Protein AF-A0AAW1VND2-F1 (afdb_monomer_lite)

Sequence (125 aa):
MVKLRKLHKPLVSLRVSSTILHDNDLISAQVVHHFMIAFTRDTTISNTGLVEKIIPQLVTNDENLMLSALPSVEEITATVKSMDAYSAPGPDGIGGIFFHHFWEVISSDVINAVQSFFLPAYRLV

Secondary structure (DSSP, 8-state):
-------------EEETTEEE--HHHHHHHHHHHHHHHHS--TT----SHHHHHS---S-HHHHHHHTSPPPHHHHHHHHHHS-TTSPP-TT---HHHHHHTHHHHHHHHHHHHHHHHSGGGS--

Organism: Rubus argutus (NCBI:txid59490)

Radius of gyration: 22.5 Å; chains: 1; bounding box: 51×25×54 Å

Structure (mmCIF, N/CA/C/O backbone):
data_AF-A0AAW1VND2-F1
#
_entry.id   AF-A0AAW1VND2-F1
#
loop_
_atom_site.group_PDB
_atom_site.id
_atom_site.type_symbol
_atom_site.label_atom_id
_atom_site.label_alt_id
_atom_site.label_comp_id
_atom_site.label_asym_id
_atom_site.label_entity_id
_atom_site.label_seq_id
_atom_site.pdbx_PDB_ins_code
_atom_site.Cartn_x
_atom_site.Cartn_y
_atom_site.Cartn_z
_atom_site.occupancy
_atom_site.B_iso_or_equiv
_atom_site.auth_seq_id
_atom_site.auth_comp_id
_atom_site.auth_asym_id
_atom_site.auth_atom_id
_atom_site.pdbx_PDB_model_num
ATOM 1 N N . MET A 1 1 ? -19.805 13.570 -25.927 1.00 36.56 1 MET A N 1
ATOM 2 C CA . MET A 1 1 ? -19.121 12.446 -26.609 1.00 36.56 1 MET A CA 1
ATOM 3 C C . MET A 1 1 ? -17.616 12.680 -26.564 1.00 36.56 1 MET A C 1
ATOM 5 O O . MET A 1 1 ? -17.126 13.537 -27.288 1.00 36.56 1 MET A O 1
ATOM 9 N N . VAL A 1 2 ? -16.887 11.978 -25.694 1.00 36.38 2 VAL A N 1
ATOM 10 C CA . VAL A 1 2 ? -15.417 12.064 -25.621 1.00 36.38 2 VAL A CA 1
AT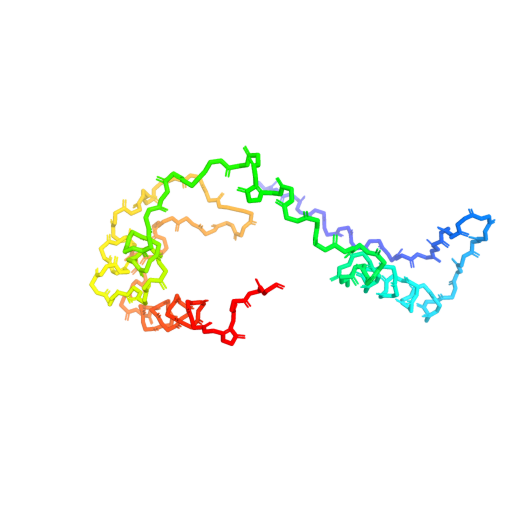OM 11 C C . VAL A 1 2 ? -14.837 10.935 -26.473 1.00 36.38 2 VAL A C 1
ATOM 13 O O . VAL A 1 2 ? -15.078 9.762 -26.201 1.00 36.38 2 VAL A O 1
ATOM 16 N N . LYS A 1 3 ? -14.110 11.276 -27.542 1.00 49.84 3 LYS A N 1
ATOM 17 C CA . LYS A 1 3 ? -13.374 10.297 -28.355 1.00 49.84 3 LYS A CA 1
ATOM 18 C C . LYS A 1 3 ? -12.128 9.859 -27.582 1.00 49.84 3 LYS A C 1
ATOM 20 O O . LYS A 1 3 ? -11.119 10.559 -27.610 1.00 49.84 3 LYS A O 1
ATOM 25 N N . LEU A 1 4 ? -12.185 8.705 -26.917 1.00 48.50 4 LEU A N 1
ATOM 26 C CA . LEU A 1 4 ? -10.990 8.053 -26.379 1.00 48.50 4 LEU A CA 1
ATOM 27 C C . LEU A 1 4 ? -10.088 7.632 -27.551 1.00 48.50 4 LEU A C 1
ATOM 29 O O . LEU A 1 4 ? -10.434 6.737 -28.323 1.00 48.50 4 LEU A O 1
ATOM 33 N N . ARG A 1 5 ? -8.922 8.265 -27.704 1.00 55.78 5 ARG A N 1
ATOM 34 C CA . ARG A 1 5 ? -7.875 7.745 -28.592 1.00 55.78 5 ARG A CA 1
ATOM 35 C C . ARG A 1 5 ? -7.175 6.600 -27.863 1.00 55.78 5 ARG A C 1
ATOM 37 O O . ARG A 1 5 ? -6.308 6.851 -27.033 1.00 55.78 5 ARG A O 1
ATOM 44 N N . LYS A 1 6 ? -7.512 5.348 -28.179 1.00 56.47 6 LYS A N 1
ATOM 45 C CA . LYS A 1 6 ? -6.627 4.215 -27.863 1.00 56.47 6 LYS A CA 1
ATOM 46 C C . LYS A 1 6 ? -5.380 4.344 -28.737 1.00 56.47 6 LYS A C 1
ATOM 48 O O . LYS A 1 6 ? -5.399 3.964 -29.902 1.00 56.47 6 LYS A O 1
ATOM 53 N N . LEU A 1 7 ? -4.320 4.939 -28.199 1.00 53.06 7 LEU A N 1
ATOM 54 C CA . LEU A 1 7 ? -3.044 5.100 -28.891 1.00 53.06 7 LEU A CA 1
ATOM 55 C C . LEU A 1 7 ? -2.047 4.053 -28.374 1.00 53.06 7 LEU A C 1
ATOM 57 O O . LEU A 1 7 ? -1.075 4.392 -27.713 1.00 53.06 7 LEU A O 1
ATOM 61 N N . HIS A 1 8 ? -2.281 2.772 -28.664 1.00 54.84 8 HIS A N 1
ATOM 62 C CA . HIS A 1 8 ? -1.237 1.756 -28.490 1.00 54.84 8 HIS A CA 1
ATOM 63 C C . HIS A 1 8 ? -0.332 1.804 -29.724 1.00 54.84 8 HIS A C 1
ATOM 65 O O . HIS A 1 8 ? -0.524 1.072 -30.692 1.00 54.84 8 HIS A O 1
ATOM 71 N N . LYS A 1 9 ? 0.611 2.750 -29.739 1.00 71.94 9 LYS A N 1
ATOM 72 C CA . LYS A 1 9 ? 1.684 2.728 -30.735 1.00 71.94 9 LYS A CA 1
ATOM 73 C C . LYS A 1 9 ? 2.652 1.609 -30.338 1.00 71.94 9 LYS A C 1
ATOM 75 O O . LYS A 1 9 ? 3.107 1.627 -29.195 1.00 71.94 9 LYS A O 1
ATOM 80 N N . PRO A 1 10 ? 2.946 0.643 -31.224 1.00 70.62 10 PRO A N 1
ATOM 81 C CA . PRO A 1 10 ? 3.917 -0.395 -30.913 1.00 70.62 10 PRO A CA 1
ATOM 82 C C . PRO A 1 10 ? 5.285 0.247 -30.666 1.00 70.62 10 PRO A C 1
ATOM 84 O O . PRO A 1 10 ? 5.667 1.196 -31.355 1.00 70.62 10 PRO A O 1
ATOM 87 N N . LEU A 1 11 ? 6.002 -0.245 -29.658 1.00 77.88 11 LEU A N 1
ATOM 88 C CA . LEU A 1 11 ? 7.371 0.169 -29.377 1.00 77.88 11 LEU A CA 1
ATOM 89 C C . LEU A 1 11 ? 8.280 -0.487 -30.428 1.00 77.88 11 LEU A C 1
ATOM 91 O O . LEU A 1 11 ? 8.581 -1.666 -30.329 1.00 77.88 11 LEU A O 1
ATOM 95 N N . VAL A 1 12 ? 8.650 0.258 -31.473 1.00 84.06 12 VAL A N 1
ATOM 96 C CA . VAL A 1 12 ? 9.383 -0.287 -32.639 1.00 84.06 12 VAL A CA 1
ATOM 97 C C . VAL A 1 12 ? 10.901 -0.262 -32.446 1.00 84.06 12 VAL A C 1
ATOM 99 O O . VAL A 1 12 ? 11.629 -1.006 -33.095 1.00 84.06 12 VAL A O 1
ATOM 102 N N . SER A 1 13 ? 11.397 0.610 -31.572 1.00 89.62 13 SER A N 1
ATOM 103 C CA . SER A 1 13 ? 12.829 0.743 -31.337 1.00 89.62 13 SER A CA 1
ATOM 104 C C . SER A 1 13 ? 13.129 1.289 -29.950 1.00 89.62 13 SER A C 1
ATOM 106 O O . SER A 1 13 ? 12.414 2.173 -29.472 1.00 89.62 13 SER A O 1
ATOM 108 N N . LEU A 1 14 ? 14.227 0.837 -29.350 1.00 91.81 14 LEU A N 1
ATOM 109 C CA . LEU A 1 14 ? 14.731 1.316 -28.065 1.00 91.81 14 LEU A CA 1
ATOM 110 C C . LEU A 1 14 ? 16.196 1.728 -28.204 1.00 91.81 14 LEU A C 1
ATOM 112 O O . LEU A 1 14 ? 17.029 0.944 -28.653 1.00 91.81 14 LEU A O 1
ATOM 116 N N . ARG A 1 15 ? 16.534 2.953 -27.795 1.00 92.88 15 ARG A N 1
ATOM 117 C CA . ARG A 1 15 ? 17.926 3.409 -27.757 1.00 92.88 15 ARG A CA 1
ATOM 118 C C . ARG A 1 15 ? 18.555 3.067 -26.411 1.00 92.88 15 ARG A C 1
ATOM 120 O O . ARG A 1 15 ? 18.067 3.508 -25.377 1.00 92.88 15 ARG A O 1
ATOM 127 N N . VAL A 1 16 ? 19.666 2.342 -26.446 1.00 89.50 16 VAL A N 1
ATOM 128 C CA . VAL A 1 16 ? 20.487 1.991 -25.285 1.00 89.50 16 VAL A CA 1
ATOM 129 C C . VAL A 1 16 ? 21.865 2.600 -25.492 1.00 89.50 16 VAL A C 1
ATOM 131 O O . VAL A 1 16 ? 22.632 2.148 -26.343 1.00 89.50 16 VAL A O 1
ATOM 134 N N . SER A 1 17 ? 22.171 3.653 -24.737 1.00 87.12 17 SER A N 1
ATOM 135 C CA . SER A 1 17 ? 23.411 4.423 -24.888 1.00 87.12 17 SER A CA 1
ATOM 136 C C . SER A 1 17 ? 23.598 4.912 -26.340 1.00 87.12 17 SER A C 1
ATOM 138 O O . SER A 1 17 ? 22.869 5.795 -26.803 1.00 87.12 17 SER A O 1
ATOM 140 N N . SER A 1 18 ? 24.542 4.339 -27.090 1.00 91.19 18 SER A N 1
ATOM 141 C CA . SER A 1 18 ? 24.813 4.665 -28.495 1.00 91.19 18 SER A CA 1
ATOM 142 C C . SER A 1 18 ? 24.101 3.757 -29.506 1.00 91.19 18 SER A C 1
ATOM 144 O O . SER A 1 18 ? 24.036 4.119 -30.680 1.00 91.19 18 SER A O 1
ATOM 146 N N . THR A 1 19 ? 23.533 2.628 -29.078 1.00 91.31 19 THR A N 1
ATOM 147 C CA . THR A 1 19 ? 22.941 1.606 -29.958 1.00 91.31 19 THR A CA 1
ATOM 148 C C . THR A 1 19 ? 21.421 1.733 -30.008 1.00 91.31 19 THR A C 1
ATOM 150 O O . THR A 1 19 ? 20.783 2.025 -28.998 1.00 91.31 19 THR A O 1
ATOM 153 N N . ILE A 1 20 ? 20.817 1.496 -31.176 1.00 93.06 20 ILE A N 1
ATOM 154 C CA . ILE A 1 20 ? 19.358 1.435 -31.339 1.00 93.06 20 ILE A CA 1
ATOM 155 C C . ILE A 1 20 ? 18.951 -0.014 -31.613 1.00 93.06 20 ILE A C 1
ATOM 157 O O . ILE A 1 20 ? 19.318 -0.591 -32.637 1.00 93.06 20 ILE A O 1
ATOM 161 N N . LEU A 1 21 ? 18.185 -0.586 -30.690 1.00 92.06 21 LEU A N 1
ATOM 162 C CA . LEU A 1 21 ? 17.562 -1.898 -30.813 1.00 92.06 21 LEU A CA 1
ATOM 163 C C . LEU A 1 21 ? 16.252 -1.762 -31.588 1.00 92.06 21 LEU A C 1
ATOM 165 O O . LEU A 1 21 ? 15.484 -0.842 -31.322 1.00 92.06 21 LEU A O 1
ATOM 169 N N . HIS A 1 22 ? 16.002 -2.683 -32.514 1.00 91.62 22 HIS A N 1
ATOM 170 C CA . HIS A 1 22 ? 14.752 -2.777 -33.288 1.00 91.62 22 HIS A CA 1
ATOM 171 C C . HIS A 1 22 ? 14.071 -4.144 -33.129 1.00 91.62 22 HIS A C 1
ATOM 173 O O . HIS A 1 22 ? 12.919 -4.319 -33.513 1.00 91.62 22 HIS A O 1
ATOM 179 N N . ASP A 1 23 ? 14.797 -5.117 -32.580 1.00 91.81 23 ASP A N 1
ATOM 180 C CA . ASP A 1 23 ? 14.299 -6.458 -32.318 1.00 91.81 23 ASP A CA 1
ATOM 181 C C . ASP A 1 23 ? 13.455 -6.462 -31.036 1.00 91.81 23 ASP A C 1
ATOM 183 O O . ASP A 1 23 ? 13.906 -5.979 -29.996 1.00 91.81 23 ASP A O 1
ATOM 187 N N . ASN A 1 24 ? 12.227 -6.978 -31.114 1.00 89.19 24 ASN A N 1
ATOM 188 C CA . ASN A 1 24 ? 11.285 -6.942 -29.994 1.00 89.19 24 ASN A CA 1
ATOM 189 C C . ASN A 1 24 ? 11.761 -7.758 -28.786 1.00 89.19 24 ASN A C 1
ATOM 191 O O . ASN A 1 24 ? 11.522 -7.334 -27.654 1.00 89.19 24 ASN A O 1
ATOM 195 N N . ASP A 1 25 ? 12.448 -8.880 -29.001 1.00 91.44 25 ASP A N 1
ATOM 196 C CA . ASP A 1 25 ? 12.928 -9.727 -27.910 1.00 91.44 25 ASP A CA 1
ATOM 197 C C . ASP A 1 25 ? 14.080 -9.034 -27.179 1.00 91.44 25 ASP A C 1
ATOM 199 O O . ASP A 1 25 ? 14.087 -8.968 -25.947 1.00 91.44 25 ASP A O 1
ATOM 203 N N . LEU A 1 26 ? 14.998 -8.408 -27.923 1.00 91.50 26 LEU A N 1
ATOM 204 C CA . LEU A 1 26 ? 16.070 -7.592 -27.344 1.00 91.50 26 LEU A CA 1
ATOM 205 C C . LEU A 1 26 ? 15.532 -6.353 -26.622 1.00 91.50 26 LEU A C 1
ATOM 207 O O . LEU A 1 26 ? 16.024 -6.003 -25.550 1.00 91.50 26 LEU A O 1
ATOM 211 N N . ILE A 1 27 ? 14.520 -5.690 -27.187 1.00 92.69 27 ILE A N 1
ATOM 212 C CA . ILE A 1 27 ? 13.851 -4.550 -26.549 1.00 92.69 27 ILE A CA 1
ATOM 213 C C . ILE A 1 27 ? 13.208 -4.993 -25.229 1.00 92.69 27 ILE A C 1
ATOM 215 O O . ILE A 1 27 ? 13.421 -4.348 -24.204 1.00 92.69 27 ILE A O 1
ATOM 219 N N . SER A 1 28 ? 12.462 -6.099 -25.234 1.00 91.19 28 SER A N 1
ATOM 220 C CA . SER A 1 28 ? 11.788 -6.631 -24.047 1.00 91.19 28 SER A CA 1
ATOM 221 C C . SER A 1 28 ? 12.788 -7.031 -22.961 1.00 91.19 28 SER A C 1
ATOM 223 O O . SER A 1 28 ? 12.692 -6.565 -21.824 1.00 91.19 28 SER A O 1
ATOM 225 N N . ALA A 1 29 ? 13.815 -7.806 -23.325 1.00 92.75 29 ALA A N 1
ATOM 226 C CA . ALA A 1 29 ? 14.875 -8.217 -22.409 1.00 92.75 29 ALA A CA 1
ATOM 227 C C . ALA A 1 29 ? 15.587 -7.010 -21.786 1.00 92.75 29 ALA A C 1
ATOM 229 O O . ALA A 1 29 ? 15.830 -6.992 -20.579 1.00 92.75 29 ALA A O 1
ATOM 230 N N . GLN A 1 30 ? 15.868 -5.975 -22.580 1.00 93.31 30 GLN A N 1
ATOM 231 C CA . GLN A 1 30 ? 16.521 -4.772 -22.081 1.00 93.31 30 GLN A CA 1
ATOM 232 C C . GLN A 1 30 ? 15.639 -3.970 -21.123 1.00 93.31 30 GLN A C 1
ATOM 234 O O . GLN A 1 30 ? 16.143 -3.458 -20.124 1.00 93.31 30 GLN A O 1
ATOM 239 N N . VAL A 1 31 ? 14.338 -3.849 -21.401 1.00 91.31 31 VAL A N 1
ATOM 240 C CA . VAL A 1 31 ? 13.393 -3.167 -20.502 1.00 91.31 31 VAL A CA 1
ATOM 241 C C . VAL A 1 31 ? 13.315 -3.899 -19.166 1.00 91.31 31 VAL A C 1
ATOM 243 O O . VAL A 1 31 ? 13.449 -3.267 -18.117 1.00 91.31 31 VAL A O 1
ATOM 246 N N . VAL A 1 32 ? 13.164 -5.225 -19.197 1.00 93.31 32 VAL A N 1
ATOM 247 C CA . VAL A 1 32 ? 13.141 -6.052 -17.983 1.00 93.31 32 VAL A CA 1
ATOM 248 C C . VAL A 1 32 ? 14.445 -5.898 -17.213 1.00 93.31 32 VAL A C 1
ATOM 250 O O . VAL A 1 32 ? 14.414 -5.617 -16.020 1.00 93.31 32 VAL A O 1
ATOM 253 N N . HIS A 1 33 ? 15.589 -6.019 -17.884 1.00 91.38 33 HIS A N 1
ATOM 254 C CA . HIS A 1 33 ? 16.899 -5.896 -17.253 1.00 91.38 33 HIS A CA 1
ATOM 255 C C . HIS A 1 33 ? 17.117 -4.517 -16.620 1.00 91.38 33 HIS A C 1
ATOM 257 O O . HIS A 1 33 ? 17.581 -4.427 -15.484 1.00 91.38 33 HIS A O 1
ATOM 263 N N . HIS A 1 34 ? 16.740 -3.445 -17.323 1.00 89.94 34 HIS A N 1
ATOM 264 C CA . HIS A 1 34 ? 16.849 -2.079 -16.820 1.00 89.94 34 HIS A CA 1
ATOM 265 C C . HIS A 1 34 ? 16.064 -1.893 -15.521 1.00 89.94 34 HIS A C 1
ATOM 267 O O . HIS A 1 34 ? 16.623 -1.428 -14.529 1.00 89.94 34 HIS A O 1
ATOM 273 N N . PHE A 1 35 ? 14.787 -2.283 -15.508 1.00 90.25 35 PHE A N 1
ATOM 274 C CA . PHE A 1 35 ? 13.958 -2.138 -14.315 1.00 90.25 35 PHE A CA 1
ATOM 275 C C . PHE A 1 35 ? 14.337 -3.125 -13.217 1.00 90.25 35 PHE A C 1
ATOM 277 O O . PHE A 1 35 ? 14.289 -2.763 -12.048 1.00 90.25 35 PHE A O 1
ATOM 284 N N . MET A 1 36 ? 14.793 -4.329 -13.564 1.00 90.38 36 MET A N 1
ATOM 285 C CA . MET A 1 36 ? 15.346 -5.261 -12.589 1.00 90.38 36 MET A CA 1
ATOM 286 C C . MET A 1 36 ? 16.526 -4.621 -11.859 1.00 90.38 36 MET A C 1
ATOM 288 O O . MET A 1 36 ? 16.525 -4.624 -10.639 1.00 90.38 36 MET A O 1
ATOM 292 N N . ILE A 1 37 ? 17.487 -4.013 -12.560 1.00 87.00 37 ILE A N 1
ATOM 293 C CA . ILE A 1 37 ? 18.593 -3.299 -11.903 1.00 87.00 37 ILE A CA 1
ATOM 294 C C . ILE A 1 37 ? 18.074 -2.115 -11.085 1.00 87.00 37 ILE A C 1
ATOM 296 O O . ILE A 1 37 ? 18.454 -1.972 -9.929 1.00 87.00 37 ILE A O 1
ATOM 300 N N . ALA A 1 38 ? 17.200 -1.285 -11.659 1.00 87.38 38 ALA A N 1
ATOM 301 C CA . ALA A 1 38 ? 16.693 -0.087 -10.989 1.00 87.38 38 ALA A CA 1
ATOM 302 C C . ALA A 1 38 ? 15.917 -0.396 -9.695 1.00 87.38 38 ALA A C 1
ATOM 304 O O . ALA A 1 38 ? 15.931 0.415 -8.771 1.00 87.38 38 ALA A O 1
ATOM 305 N N . PHE A 1 39 ? 15.254 -1.553 -9.628 1.00 86.56 39 PHE A N 1
ATOM 306 C CA . PHE A 1 39 ? 14.463 -1.995 -8.476 1.00 86.56 39 PHE A CA 1
ATOM 307 C C . PHE A 1 39 ? 15.127 -3.104 -7.651 1.00 86.56 39 PHE A C 1
ATOM 309 O O . PHE A 1 39 ? 14.535 -3.581 -6.686 1.00 86.56 39 PHE A O 1
ATOM 316 N N . THR A 1 40 ? 16.349 -3.519 -7.989 1.00 85.00 40 THR A N 1
ATOM 317 C CA . THR A 1 40 ? 17.131 -4.435 -7.152 1.00 85.00 40 THR A CA 1
ATOM 318 C C . THR A 1 40 ? 18.042 -3.619 -6.253 1.00 85.00 40 THR A C 1
ATOM 320 O O . THR A 1 40 ? 18.670 -2.654 -6.684 1.00 85.00 40 THR A O 1
ATOM 323 N N . ARG A 1 41 ? 18.133 -4.024 -4.985 1.00 71.69 41 ARG A N 1
ATOM 324 C CA . ARG A 1 41 ? 19.041 -3.407 -4.020 1.00 71.69 41 ARG A CA 1
ATOM 325 C C . ARG A 1 41 ? 20.471 -3.394 -4.567 1.00 71.69 41 ARG A C 1
ATOM 327 O O . ARG A 1 41 ? 21.037 -4.449 -4.843 1.00 71.69 41 ARG A O 1
ATOM 334 N N . ASP A 1 42 ? 21.074 -2.210 -4.633 1.00 78.69 42 ASP A N 1
ATOM 335 C CA . ASP A 1 42 ? 22.500 -2.076 -4.908 1.00 78.69 42 ASP A CA 1
ATOM 336 C C . ASP A 1 42 ? 23.301 -2.638 -3.724 1.00 78.69 42 ASP A C 1
ATOM 338 O O . ASP A 1 42 ? 23.317 -2.084 -2.621 1.00 78.69 42 ASP A O 1
ATOM 342 N N . THR A 1 43 ? 23.949 -3.780 -3.939 1.00 72.81 43 THR A N 1
ATOM 343 C CA . THR A 1 43 ? 24.736 -4.475 -2.915 1.00 72.81 43 THR A CA 1
ATOM 344 C C . THR A 1 43 ? 26.051 -3.770 -2.590 1.00 72.81 43 THR A C 1
ATOM 346 O O . THR A 1 43 ? 26.713 -4.151 -1.626 1.00 72.81 43 THR A O 1
ATOM 349 N N . THR A 1 44 ? 26.453 -2.763 -3.371 1.00 78.56 44 THR A N 1
ATOM 350 C CA . THR A 1 44 ? 27.646 -1.947 -3.093 1.00 78.56 44 THR A CA 1
ATOM 351 C C . THR A 1 44 ? 27.381 -0.870 -2.039 1.00 78.56 44 THR A C 1
ATOM 353 O O . THR A 1 44 ? 28.319 -0.365 -1.419 1.00 78.56 44 THR A O 1
ATOM 356 N N . ILE A 1 45 ? 26.107 -0.563 -1.772 1.00 73.62 45 ILE A N 1
ATOM 357 C CA . ILE A 1 45 ? 25.693 0.394 -0.747 1.00 73.62 45 ILE A CA 1
ATOM 358 C C . ILE A 1 45 ? 25.586 -0.327 0.601 1.00 73.62 45 ILE A C 1
ATOM 360 O O . ILE A 1 45 ? 24.648 -1.084 0.874 1.00 73.62 45 ILE A O 1
ATOM 364 N N . SER A 1 46 ? 26.554 -0.063 1.476 1.00 77.19 46 SER A N 1
ATOM 365 C CA . SER A 1 46 ? 26.502 -0.502 2.872 1.00 77.19 46 SER A CA 1
ATOM 366 C C . SER A 1 46 ? 25.571 0.402 3.685 1.00 77.19 46 SER A C 1
ATOM 368 O O . SER A 1 46 ? 25.591 1.623 3.513 1.00 77.19 46 SER A O 1
ATOM 370 N N . ASN A 1 47 ? 24.769 -0.175 4.589 1.00 78.56 47 ASN A N 1
ATOM 371 C CA . ASN A 1 47 ? 24.015 0.629 5.551 1.00 78.56 47 ASN A CA 1
ATOM 372 C C . ASN A 1 47 ? 25.013 1.281 6.523 1.00 78.56 47 ASN A C 1
ATOM 374 O O . ASN A 1 47 ? 25.592 0.619 7.381 1.00 78.56 47 ASN A O 1
ATOM 378 N N . THR A 1 48 ? 25.229 2.586 6.369 1.00 83.75 48 THR A N 1
ATOM 379 C CA . THR A 1 48 ? 26.166 3.376 7.180 1.00 83.75 48 THR A CA 1
ATOM 380 C C . THR A 1 48 ? 25.602 3.764 8.551 1.00 83.75 48 THR A C 1
ATOM 382 O O . THR A 1 48 ? 26.298 4.405 9.346 1.00 83.75 48 THR A O 1
ATOM 385 N N . GLY A 1 49 ? 24.341 3.422 8.836 1.00 85.44 49 GLY A N 1
ATOM 386 C CA . GLY A 1 49 ? 23.627 3.871 10.029 1.00 85.44 49 GLY A CA 1
ATOM 387 C C . GLY A 1 49 ? 23.294 5.370 10.003 1.00 85.44 49 GLY A C 1
ATOM 388 O O . GLY A 1 49 ? 23.008 5.964 11.041 1.00 85.44 49 GLY A O 1
ATOM 389 N N . LEU A 1 50 ? 23.473 6.037 8.854 1.00 87.81 50 LEU A N 1
ATOM 390 C CA . LEU A 1 50 ? 23.339 7.491 8.732 1.00 87.81 50 LEU A CA 1
ATOM 391 C C . LEU A 1 50 ? 21.879 7.932 8.846 1.00 87.81 50 LEU A C 1
ATOM 393 O O . LEU A 1 50 ? 21.600 8.982 9.419 1.00 87.81 50 LEU A O 1
ATOM 397 N N . VAL A 1 51 ? 20.960 7.119 8.326 1.00 84.44 51 VAL A N 1
ATOM 398 C CA . VAL A 1 51 ? 19.517 7.369 8.376 1.00 84.44 51 VAL A CA 1
ATOM 399 C C . VAL A 1 51 ? 19.055 7.413 9.829 1.00 84.44 51 VAL A C 1
ATOM 401 O O . VAL A 1 51 ? 18.438 8.383 10.242 1.00 84.44 51 VAL A O 1
ATOM 404 N N . GLU A 1 52 ? 19.451 6.433 10.632 1.00 84.31 52 GLU A N 1
ATOM 405 C CA . GLU A 1 52 ? 19.115 6.311 12.051 1.00 84.31 52 GLU A CA 1
ATOM 406 C C . GLU A 1 52 ? 19.764 7.415 12.905 1.00 84.31 52 GLU A C 1
ATOM 408 O O . GLU A 1 52 ? 19.267 7.745 13.978 1.00 84.31 52 GLU A O 1
ATOM 413 N N . LYS A 1 53 ? 20.876 8.001 12.435 1.00 86.50 53 LYS A N 1
ATOM 414 C CA . LYS A 1 53 ? 21.571 9.114 13.106 1.00 86.50 53 LYS A CA 1
ATOM 415 C C . LYS A 1 53 ? 20.995 10.490 12.778 1.00 86.50 53 LYS A C 1
ATOM 417 O O . LYS A 1 53 ? 21.107 11.389 13.606 1.00 86.50 53 LYS A O 1
ATOM 422 N N . ILE A 1 54 ? 20.470 10.683 11.566 1.00 91.81 54 ILE A N 1
ATOM 423 C CA . ILE A 1 54 ? 20.004 11.993 11.077 1.00 91.81 54 ILE A CA 1
ATOM 424 C C . ILE A 1 54 ? 18.482 12.114 11.155 1.00 91.81 54 ILE A C 1
ATOM 426 O O . ILE A 1 54 ? 17.973 13.198 11.436 1.00 91.81 54 ILE A O 1
ATOM 430 N N . ILE A 1 55 ? 17.750 11.030 10.896 1.00 89.19 55 ILE A N 1
ATOM 431 C CA . ILE A 1 55 ? 16.290 11.035 10.919 1.00 89.19 55 ILE A CA 1
ATOM 432 C C . ILE A 1 55 ? 15.826 10.767 12.354 1.00 89.19 55 ILE A C 1
ATOM 434 O O . ILE A 1 55 ? 16.083 9.685 12.886 1.00 89.19 55 ILE A O 1
ATOM 438 N N . PRO A 1 56 ? 15.141 11.725 12.999 1.00 88.56 56 PRO A N 1
ATOM 439 C CA . PRO A 1 56 ? 14.640 11.525 14.348 1.00 88.56 56 PRO A CA 1
ATOM 440 C C . PRO A 1 56 ? 13.544 10.455 14.367 1.00 88.56 56 PRO A C 1
ATOM 442 O O . PRO A 1 56 ? 12.671 10.422 13.497 1.00 88.56 56 PRO A O 1
ATOM 445 N N . GLN A 1 57 ? 13.551 9.612 15.400 1.00 87.25 57 GLN A N 1
ATOM 446 C CA . GLN A 1 57 ? 12.432 8.715 15.680 1.00 87.25 57 GLN A CA 1
ATOM 447 C C . GLN A 1 57 ? 11.280 9.527 16.278 1.00 87.25 57 GLN A C 1
A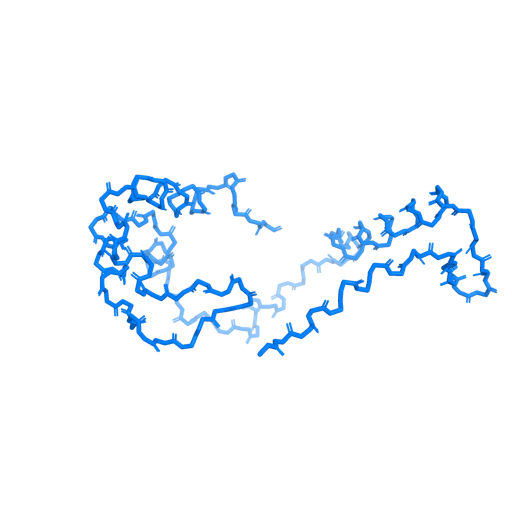TOM 449 O O . GLN A 1 57 ? 11.316 9.909 17.445 1.00 87.25 57 GLN A O 1
ATOM 454 N N . LEU A 1 58 ? 10.278 9.822 15.450 1.00 91.00 58 LEU A N 1
ATOM 455 C CA . LEU A 1 58 ? 9.077 10.566 15.852 1.00 91.00 58 LEU A CA 1
ATOM 456 C C . LEU A 1 58 ? 7.941 9.664 16.340 1.00 91.00 58 LEU A C 1
ATOM 458 O O . LEU A 1 58 ? 6.956 10.165 16.866 1.00 91.00 58 LEU A O 1
ATOM 462 N N . VAL A 1 59 ? 8.076 8.356 16.130 1.00 92.19 59 VAL A N 1
ATOM 463 C CA . VAL A 1 59 ? 7.065 7.348 16.440 1.00 92.19 59 VAL A CA 1
ATOM 464 C C . VAL A 1 59 ? 7.716 6.309 17.341 1.00 92.19 59 VAL A C 1
ATOM 466 O O . VAL A 1 59 ? 8.807 5.813 17.047 1.00 92.19 59 VAL A O 1
ATOM 469 N N . THR A 1 60 ? 7.070 6.010 18.458 1.00 93.25 60 THR A N 1
ATOM 470 C CA . THR A 1 60 ? 7.478 4.961 19.391 1.00 93.25 60 THR A CA 1
ATOM 471 C C . THR A 1 60 ? 7.263 3.577 18.781 1.00 93.25 60 THR A C 1
ATOM 473 O O . THR A 1 60 ? 6.508 3.398 17.825 1.00 93.25 60 THR A O 1
ATOM 476 N N . ASN A 1 61 ? 7.910 2.558 19.350 1.00 90.38 61 ASN A N 1
ATOM 477 C CA . ASN A 1 61 ? 7.700 1.181 18.900 1.00 90.38 61 ASN A CA 1
ATOM 478 C C . ASN A 1 61 ? 6.232 0.754 19.034 1.00 90.38 61 ASN A C 1
ATOM 480 O O . ASN A 1 61 ? 5.719 0.095 18.136 1.00 90.38 61 ASN A O 1
ATOM 484 N N . ASP A 1 62 ? 5.557 1.163 20.108 1.00 94.44 62 ASP A N 1
ATOM 485 C CA . ASP A 1 62 ? 4.154 0.819 20.349 1.00 94.44 62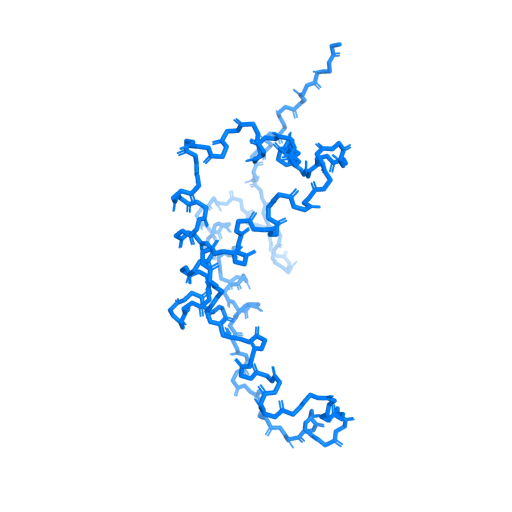 ASP A CA 1
ATOM 486 C C . ASP A 1 62 ? 3.223 1.488 19.331 1.00 94.44 62 ASP A C 1
ATOM 488 O O . ASP A 1 62 ? 2.337 0.835 18.780 1.00 94.44 62 ASP A O 1
ATOM 492 N N . GLU A 1 63 ? 3.461 2.760 19.001 1.00 93.62 63 GLU A N 1
ATOM 493 C CA . GLU A 1 63 ? 2.726 3.448 17.934 1.00 93.62 63 GLU A CA 1
ATOM 494 C C . GLU A 1 63 ? 2.982 2.799 16.571 1.00 93.62 63 GLU A C 1
ATOM 496 O O . GLU A 1 63 ? 2.053 2.607 15.793 1.00 93.62 63 GLU A O 1
ATOM 501 N N . ASN A 1 64 ? 4.220 2.399 16.280 1.00 90.00 64 ASN A N 1
ATOM 502 C CA . ASN A 1 64 ? 4.536 1.716 15.030 1.00 90.00 64 ASN A CA 1
ATOM 503 C C . ASN A 1 64 ? 3.868 0.332 14.945 1.00 90.00 64 ASN A C 1
ATOM 505 O O . AS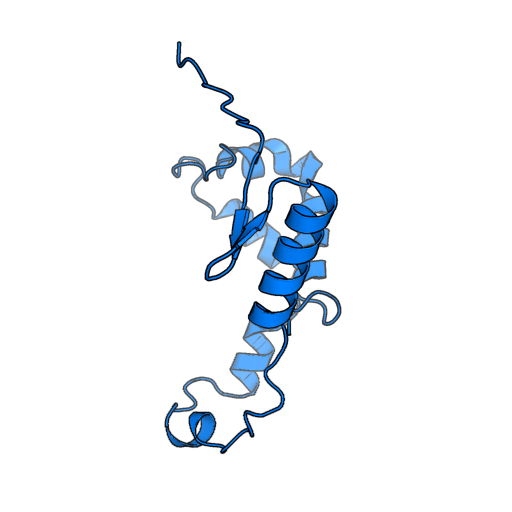N A 1 64 ? 3.382 -0.063 13.883 1.00 90.00 64 ASN A O 1
ATOM 509 N N . LEU A 1 65 ? 3.802 -0.404 16.058 1.00 90.12 65 LEU A N 1
ATOM 510 C CA . LEU A 1 65 ? 3.061 -1.664 16.146 1.00 90.12 65 LEU A CA 1
ATOM 511 C C . LEU A 1 65 ? 1.563 -1.444 15.932 1.00 90.12 65 LEU A C 1
ATOM 513 O O . LEU A 1 65 ? 0.946 -2.211 15.199 1.00 90.12 65 LEU A O 1
ATOM 517 N N . MET A 1 66 ? 0.994 -0.385 16.510 1.00 91.19 66 MET A N 1
ATOM 518 C CA . MET A 1 66 ? -0.406 -0.018 16.306 1.00 91.19 66 MET A CA 1
ATOM 519 C C . MET A 1 66 ? -0.688 0.348 14.841 1.00 91.19 66 MET A C 1
ATOM 521 O O . MET A 1 66 ? -1.620 -0.185 14.250 1.00 91.19 66 MET A O 1
ATOM 525 N N . LEU A 1 67 ? 0.127 1.215 14.233 1.00 89.31 67 LEU A N 1
ATOM 526 C CA . LEU A 1 67 ? -0.050 1.685 12.851 1.00 89.31 67 LEU A CA 1
ATOM 527 C C . LEU A 1 67 ? 0.145 0.581 11.805 1.00 89.31 67 LEU A C 1
ATOM 529 O O . LEU A 1 67 ? -0.364 0.682 10.691 1.00 89.31 67 LEU A O 1
ATOM 533 N N . SER A 1 68 ? 0.903 -0.461 12.149 1.00 88.75 68 SER A N 1
ATOM 534 C CA . SER A 1 68 ? 1.161 -1.613 11.280 1.00 88.75 68 SER A CA 1
ATOM 535 C C . SER A 1 68 ? 0.352 -2.857 11.653 1.00 88.75 68 SER A C 1
ATOM 537 O O . SER A 1 68 ? 0.576 -3.927 11.067 1.00 88.75 68 SER A O 1
ATOM 539 N N . ALA A 1 69 ? -0.568 -2.723 12.613 1.00 91.88 69 ALA A N 1
ATOM 540 C CA . ALA A 1 69 ? -1.485 -3.776 13.006 1.00 91.88 69 ALA A CA 1
ATOM 541 C C . ALA A 1 69 ? -2.438 -4.118 11.856 1.00 91.88 69 ALA A C 1
ATOM 543 O O . ALA A 1 69 ? -2.711 -3.310 10.970 1.00 91.88 69 ALA A O 1
ATOM 544 N N . LEU A 1 70 ? -2.939 -5.352 11.871 1.00 94.31 70 LEU A N 1
ATOM 545 C CA . LEU A 1 70 ? -3.945 -5.786 10.914 1.00 94.31 70 LEU A CA 1
ATOM 546 C C . LEU A 1 70 ? -5.260 -5.034 11.199 1.00 94.31 70 LEU A C 1
ATOM 548 O O . LEU A 1 70 ? -5.784 -5.189 12.306 1.00 94.31 70 LEU A O 1
ATOM 552 N N . PRO A 1 71 ? -5.809 -4.265 10.242 1.00 95.94 71 PRO A N 1
ATOM 553 C CA . PRO A 1 71 ? -7.041 -3.522 10.471 1.00 95.94 71 PRO A CA 1
ATOM 554 C C . PRO A 1 71 ? -8.232 -4.467 10.663 1.00 95.94 71 PRO A C 1
ATOM 556 O O . PRO A 1 71 ? -8.345 -5.518 10.010 1.00 95.94 71 PRO A O 1
ATOM 559 N N . SER A 1 72 ? -9.135 -4.089 11.568 1.00 96.75 72 SER A N 1
ATOM 560 C CA . SER A 1 72 ? -10.335 -4.880 11.854 1.00 96.75 72 SER A CA 1
ATOM 561 C C . SER A 1 72 ? -11.393 -4.713 10.760 1.00 96.75 72 SER A C 1
ATOM 563 O O . SER A 1 72 ? -11.388 -3.749 9.992 1.00 96.75 72 SER A O 1
ATOM 565 N N . VAL A 1 73 ? -12.347 -5.645 10.695 1.00 97.44 73 VAL A N 1
ATOM 566 C CA . VAL A 1 73 ? -13.482 -5.552 9.761 1.00 97.44 73 VAL A CA 1
ATOM 567 C C . VAL A 1 73 ? -14.281 -4.269 9.997 1.00 97.44 73 VAL A C 1
ATOM 569 O O . VAL A 1 73 ? -14.711 -3.606 9.050 1.00 97.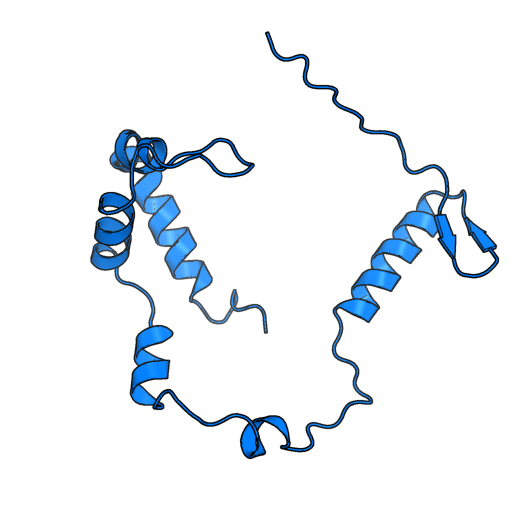44 73 VAL A O 1
ATOM 572 N N . GLU A 1 74 ? -14.466 -3.902 11.260 1.00 97.75 74 GLU A N 1
ATOM 573 C CA . GLU A 1 74 ? -15.188 -2.710 11.689 1.00 97.75 74 GLU A CA 1
ATOM 574 C C . GLU A 1 74 ? -14.452 -1.442 11.266 1.00 97.75 74 GLU A C 1
ATOM 576 O O . GLU A 1 74 ? -15.081 -0.535 10.725 1.00 97.75 74 GLU A O 1
ATOM 581 N N . GLU A 1 75 ? -13.132 -1.395 11.455 1.00 97.12 75 GLU A N 1
ATOM 582 C CA . GLU A 1 75 ? -12.289 -0.268 11.051 1.00 97.12 75 GLU A CA 1
ATOM 583 C C . GLU A 1 75 ? -12.337 -0.051 9.536 1.00 97.12 75 GLU A C 1
ATOM 585 O O . GLU A 1 75 ? -12.584 1.065 9.071 1.00 97.12 75 GLU A O 1
ATOM 590 N N . ILE A 1 76 ? -12.196 -1.128 8.757 1.00 97.38 76 ILE A N 1
ATOM 591 C CA . ILE A 1 76 ? -12.290 -1.085 7.291 1.00 97.38 76 ILE A CA 1
ATOM 592 C C . ILE A 1 76 ? -13.677 -0.592 6.872 1.00 97.38 76 ILE A C 1
ATOM 594 O O . ILE A 1 76 ? -13.801 0.333 6.068 1.00 97.38 76 ILE A O 1
ATOM 598 N N . THR A 1 77 ? -14.733 -1.171 7.444 1.00 97.00 77 THR A N 1
ATOM 599 C CA . THR A 1 77 ? -16.118 -0.817 7.109 1.00 97.00 77 THR A CA 1
ATOM 600 C C . THR A 1 77 ? -16.428 0.638 7.453 1.00 97.00 77 THR A C 1
ATOM 602 O O . THR A 1 77 ? -17.055 1.343 6.660 1.00 97.00 77 THR A O 1
ATOM 605 N N . ALA A 1 78 ? -16.006 1.104 8.629 1.00 97.31 78 ALA A N 1
ATOM 606 C CA . ALA A 1 78 ? -16.193 2.483 9.062 1.00 97.31 78 ALA A CA 1
ATOM 607 C C . ALA A 1 78 ? -15.438 3.453 8.149 1.00 97.31 78 ALA A C 1
ATOM 609 O O . ALA A 1 78 ? -16.005 4.460 7.727 1.00 97.31 78 ALA A O 1
ATOM 610 N N . THR A 1 79 ? -14.205 3.107 7.778 1.00 95.94 79 THR A N 1
ATOM 611 C CA . THR A 1 79 ? -13.380 3.900 6.863 1.00 95.94 79 THR A CA 1
ATOM 612 C C . THR A 1 79 ? -14.060 4.044 5.510 1.00 95.94 79 THR A C 1
ATOM 614 O O . THR A 1 79 ? -14.269 5.168 5.058 1.00 95.94 79 THR A O 1
ATOM 617 N N . VAL A 1 80 ? -14.510 2.937 4.908 1.00 95.06 80 VAL A N 1
ATOM 618 C CA . VAL A 1 80 ? -15.229 2.965 3.625 1.00 95.06 80 VAL A CA 1
ATOM 619 C C . VAL A 1 80 ? -16.482 3.831 3.720 1.00 95.06 80 VAL A C 1
ATOM 621 O O . VAL A 1 80 ? -16.695 4.695 2.873 1.00 95.06 80 VAL A O 1
ATOM 624 N N . LYS A 1 81 ? -17.280 3.679 4.781 1.00 92.75 81 LYS A N 1
ATOM 625 C CA . LYS A 1 81 ? -18.485 4.498 5.000 1.00 92.75 81 LYS A CA 1
ATOM 626 C C . LYS A 1 81 ? -18.184 5.982 5.226 1.00 92.75 81 LYS A C 1
ATOM 628 O O . LYS A 1 81 ? -19.027 6.812 4.907 1.00 92.75 81 LYS A O 1
ATOM 633 N N . SER A 1 82 ? -17.008 6.316 5.757 1.00 95.38 82 SER A N 1
ATOM 634 C CA . SER A 1 82 ? -16.574 7.703 5.971 1.00 95.38 82 SER A CA 1
ATOM 635 C C . SER A 1 82 ? -16.033 8.389 4.712 1.00 95.38 82 SER A C 1
ATOM 637 O O . SER A 1 82 ? -15.868 9.608 4.713 1.00 95.38 82 SER A O 1
ATOM 639 N N . MET A 1 83 ? -15.763 7.635 3.638 1.00 92.81 83 MET A N 1
ATOM 640 C CA . MET A 1 83 ? -15.302 8.201 2.368 1.00 92.81 83 MET A CA 1
ATOM 641 C C . MET A 1 83 ? -16.344 9.159 1.780 1.00 92.81 83 MET A C 1
ATOM 643 O O . MET A 1 83 ? -17.538 8.862 1.776 1.00 92.81 83 MET A O 1
ATOM 647 N N . ASP A 1 84 ? -15.892 10.278 1.211 1.00 94.00 84 ASP A N 1
ATOM 648 C CA . ASP A 1 84 ? -16.772 11.180 0.467 1.00 94.00 84 ASP A CA 1
ATOM 649 C C . ASP A 1 84 ? -17.253 10.502 -0.824 1.00 94.00 84 ASP A C 1
ATOM 651 O O . ASP A 1 84 ? -16.476 10.248 -1.754 1.00 94.00 84 ASP A O 1
ATOM 655 N N . ALA A 1 85 ? -18.559 10.236 -0.878 1.00 91.56 85 ALA A N 1
ATOM 656 C CA . ALA A 1 85 ? -19.218 9.579 -1.995 1.00 91.56 85 ALA A CA 1
ATOM 657 C C . ALA A 1 85 ? -19.051 10.335 -3.325 1.00 91.56 85 ALA A C 1
ATOM 659 O O . ALA A 1 85 ? -19.010 9.697 -4.380 1.00 91.56 85 ALA A O 1
ATOM 660 N N . TYR A 1 86 ? -18.929 11.664 -3.282 1.00 91.50 86 TYR A N 1
ATOM 661 C CA . TYR A 1 86 ? -18.906 12.539 -4.460 1.00 91.50 86 TYR A CA 1
ATOM 662 C C . TYR A 1 86 ? -17.536 13.164 -4.729 1.00 91.50 86 TYR A C 1
ATOM 664 O O . TYR A 1 86 ? -17.415 14.049 -5.580 1.00 91.50 86 TYR A O 1
ATOM 672 N N . SER A 1 87 ? -16.502 12.690 -4.034 1.00 90.19 87 SER A N 1
ATOM 673 C CA . SER A 1 87 ? -15.122 13.038 -4.351 1.00 90.19 87 SER A CA 1
ATOM 674 C C . SER A 1 87 ? -14.783 12.686 -5.805 1.00 90.19 87 SER A C 1
ATOM 676 O O . SER A 1 87 ? -15.348 11.764 -6.403 1.00 90.19 87 SER A O 1
ATOM 678 N N . ALA A 1 88 ? -13.872 13.460 -6.402 1.00 89.56 88 ALA A N 1
ATOM 679 C CA . ALA A 1 88 ? -13.446 13.225 -7.774 1.00 89.56 88 ALA A CA 1
ATOM 680 C C . ALA A 1 88 ? -12.842 11.810 -7.898 1.00 89.56 88 ALA A C 1
ATOM 682 O O . ALA A 1 88 ? -11.954 11.471 -7.111 1.00 89.56 88 ALA A O 1
ATOM 683 N N . PRO A 1 89 ? -13.300 10.986 -8.860 1.00 87.44 89 PRO A N 1
ATOM 684 C CA . PRO A 1 89 ? -12.802 9.627 -9.009 1.00 87.44 89 PRO A CA 1
ATOM 685 C C . PRO A 1 89 ? -11.331 9.619 -9.436 1.00 87.44 89 PRO A C 1
ATOM 687 O O . PRO A 1 89 ? -10.846 10.555 -10.082 1.00 87.44 89 PRO A O 1
ATOM 690 N N . GLY A 1 90 ? -10.633 8.534 -9.101 1.00 85.19 90 GLY A N 1
ATOM 691 C CA . GLY A 1 90 ? -9.265 8.303 -9.546 1.00 85.19 90 GLY A CA 1
ATOM 692 C C . GLY A 1 90 ? -9.163 8.043 -11.058 1.00 85.19 90 GLY A C 1
ATOM 693 O O . GLY A 1 90 ? -10.154 8.107 -11.791 1.00 85.19 90 GLY A O 1
ATOM 694 N N . PRO A 1 91 ? -7.961 7.710 -11.562 1.00 88.00 91 PRO A N 1
ATOM 695 C CA . PRO A 1 91 ? -7.751 7.333 -12.964 1.00 88.00 91 PRO A CA 1
ATOM 696 C C . PRO A 1 91 ? -8.594 6.134 -13.434 1.00 88.00 91 PRO A C 1
ATOM 698 O O . PRO A 1 91 ? -8.778 5.950 -14.636 1.00 88.00 91 PRO A O 1
ATOM 701 N N . ASP A 1 92 ? -9.091 5.326 -12.495 1.00 88.12 92 ASP A N 1
ATOM 702 C CA . ASP A 1 92 ? -9.988 4.189 -12.714 1.00 88.12 92 ASP A CA 1
ATOM 703 C C . ASP A 1 92 ? -11.456 4.594 -12.944 1.00 88.12 92 ASP A C 1
ATOM 705 O O . ASP A 1 92 ? -12.248 3.790 -13.437 1.00 88.12 92 ASP A O 1
ATOM 709 N N . GLY A 1 93 ? -11.827 5.838 -12.633 1.00 89.56 93 GLY A N 1
ATOM 710 C CA . GLY A 1 93 ? -13.198 6.327 -12.730 1.00 89.56 93 GLY A CA 1
ATOM 711 C C . GLY A 1 93 ? -14.123 5.844 -11.607 1.00 89.56 93 GLY A C 1
ATOM 712 O O . GLY A 1 93 ? -15.329 6.078 -11.697 1.00 89.56 93 GLY A O 1
ATOM 713 N N . ILE A 1 94 ? -13.599 5.197 -10.560 1.00 86.81 94 ILE A N 1
ATOM 714 C CA . ILE A 1 94 ? -14.393 4.652 -9.451 1.00 86.81 94 ILE A CA 1
ATOM 715 C C . ILE A 1 94 ? -14.351 5.636 -8.276 1.00 86.81 94 ILE A C 1
ATOM 717 O O . ILE A 1 94 ? -13.300 5.913 -7.706 1.00 86.81 94 ILE A O 1
ATOM 721 N N . GLY A 1 95 ? -15.507 6.204 -7.926 1.00 89.25 95 GLY A N 1
ATOM 722 C CA . GLY A 1 95 ? -15.654 7.123 -6.789 1.00 89.25 95 GLY A CA 1
ATOM 723 C C . GLY A 1 95 ? -16.127 6.428 -5.509 1.00 89.25 95 GLY A C 1
ATOM 724 O O . GLY A 1 95 ? -16.564 5.276 -5.542 1.00 89.25 95 GLY A O 1
ATOM 725 N N . GLY A 1 96 ? -16.125 7.151 -4.384 1.00 91.50 96 GLY A N 1
ATOM 726 C CA . GLY A 1 96 ? -16.590 6.633 -3.086 1.00 91.50 96 GLY A CA 1
ATOM 727 C C . GLY A 1 96 ? -18.017 6.067 -3.121 1.00 91.50 96 GLY A C 1
ATOM 728 O O . GLY A 1 96 ? -18.292 5.042 -2.497 1.00 91.50 96 GLY A O 1
ATOM 729 N N . ILE A 1 97 ? -18.903 6.659 -3.936 1.00 94.56 97 ILE A N 1
ATOM 730 C CA . ILE A 1 97 ? -20.288 6.196 -4.115 1.00 94.56 97 ILE A CA 1
ATOM 731 C C . ILE A 1 97 ? -20.391 4.735 -4.571 1.00 94.56 97 ILE A C 1
ATOM 733 O O . ILE A 1 97 ? -21.342 4.053 -4.199 1.00 94.56 97 ILE A O 1
ATOM 737 N N . PHE A 1 98 ? -19.417 4.232 -5.336 1.00 94.50 98 PHE A N 1
ATOM 738 C CA . PHE A 1 98 ? -19.391 2.831 -5.756 1.00 94.50 98 PHE A CA 1
ATOM 739 C C . PHE A 1 98 ? -19.268 1.905 -4.545 1.00 94.50 98 PHE A C 1
ATOM 741 O O . PHE A 1 98 ? -20.069 0.986 -4.379 1.00 94.50 98 PHE A O 1
ATOM 748 N N . PHE A 1 99 ? -18.304 2.188 -3.667 1.00 94.62 99 PHE A N 1
ATOM 749 C CA . PHE A 1 99 ? -18.063 1.378 -2.479 1.00 94.62 99 PHE A CA 1
ATOM 750 C C . PHE A 1 99 ? -19.234 1.433 -1.506 1.00 94.62 99 PHE A C 1
ATOM 752 O O . PHE A 1 99 ? -19.536 0.428 -0.874 1.00 94.62 99 PHE A O 1
ATOM 759 N N . HIS A 1 100 ? -19.924 2.572 -1.420 1.00 94.69 100 HIS A N 1
ATOM 760 C CA . HIS A 1 100 ? -21.130 2.705 -0.602 1.00 94.69 100 HIS A CA 1
ATOM 761 C C . HIS A 1 100 ? -22.302 1.914 -1.182 1.00 94.69 100 HIS A C 1
ATOM 763 O O . HIS A 1 100 ? -22.947 1.160 -0.459 1.00 94.69 100 HIS A O 1
ATOM 769 N N . HIS A 1 101 ? -22.576 2.071 -2.479 1.00 95.38 101 HIS A N 1
ATOM 770 C CA . HIS A 1 101 ? -23.747 1.480 -3.126 1.00 95.38 101 HIS A CA 1
ATOM 771 C C . HIS A 1 101 ? -23.647 -0.043 -3.257 1.00 95.38 101 HIS A C 1
ATOM 773 O O . HIS A 1 101 ? -24.637 -0.742 -3.067 1.00 95.38 101 HIS A O 1
ATOM 779 N N . PHE A 1 102 ? -22.458 -0.565 -3.561 1.00 96.12 102 PHE A N 1
ATOM 780 C CA . PHE A 1 102 ? -22.242 -1.995 -3.790 1.00 96.12 102 PHE A CA 1
ATOM 781 C C . PHE A 1 102 ? -21.643 -2.723 -2.581 1.00 96.12 102 PHE A C 1
ATOM 783 O O . PHE A 1 102 ? -21.249 -3.881 -2.715 1.00 96.12 102 PHE A O 1
ATOM 790 N N . TRP A 1 103 ? -21.582 -2.085 -1.403 1.00 96.19 103 TRP A N 1
ATOM 791 C CA . TRP A 1 103 ? -20.918 -2.637 -0.215 1.00 96.19 103 TRP A CA 1
ATOM 792 C C . TRP A 1 103 ? -21.388 -4.052 0.137 1.00 96.19 103 TRP A C 1
ATOM 794 O O . TRP A 1 103 ? -20.568 -4.925 0.405 1.00 96.19 103 TRP A O 1
ATOM 804 N N . GLU A 1 104 ? -22.696 -4.313 0.084 1.00 96.75 104 GLU A N 1
ATOM 805 C CA . GLU A 1 104 ? -23.258 -5.637 0.395 1.00 96.75 104 GLU A CA 1
ATOM 806 C C . GLU A 1 104 ? -22.718 -6.747 -0.516 1.00 96.75 104 GLU A C 1
ATOM 808 O O . GLU A 1 104 ? -22.625 -7.895 -0.094 1.00 96.75 104 GLU A O 1
ATOM 813 N N . VAL A 1 105 ? -22.319 -6.399 -1.741 1.00 97.75 105 VAL A N 1
ATOM 814 C CA . VAL A 1 105 ? -21.776 -7.337 -2.726 1.00 97.75 105 VAL A CA 1
ATOM 815 C C . VAL A 1 105 ? -20.258 -7.463 -2.595 1.00 97.75 105 VAL A C 1
ATOM 817 O O . VAL A 1 105 ? -19.739 -8.572 -2.643 1.00 97.75 105 VAL A O 1
ATOM 820 N N . ILE A 1 106 ? -19.540 -6.346 -2.427 1.00 96.50 106 ILE A N 1
ATOM 821 C CA . ILE A 1 106 ? -18.067 -6.311 -2.539 1.00 96.50 106 ILE A CA 1
ATOM 822 C C . ILE A 1 106 ? -17.328 -6.314 -1.195 1.00 96.50 106 ILE A C 1
ATOM 824 O O . ILE A 1 106 ? -16.104 -6.426 -1.175 1.00 96.50 106 ILE A O 1
ATOM 828 N N . SER A 1 107 ? -18.034 -6.143 -0.074 1.00 97.06 107 SER A N 1
ATOM 829 C CA . SER A 1 107 ? -17.421 -5.953 1.251 1.00 97.06 107 SER A CA 1
ATOM 830 C C . SER A 1 107 ? -16.430 -7.054 1.603 1.00 97.06 107 SER A C 1
ATOM 832 O O . SER A 1 107 ? -15.322 -6.749 2.038 1.00 97.06 107 SER A O 1
ATOM 834 N N . SER A 1 108 ? -16.788 -8.319 1.367 1.00 98.00 108 SER A N 1
ATOM 835 C CA . SER A 1 108 ? -15.900 -9.444 1.668 1.00 98.00 108 SER A CA 1
ATOM 836 C C . SER A 1 108 ? -14.594 -9.372 0.877 1.00 98.00 108 SER A C 1
ATOM 838 O O . SER A 1 108 ? -13.533 -9.608 1.450 1.00 98.00 108 SER A O 1
ATOM 840 N N . ASP A 1 109 ? -14.650 -9.033 -0.412 1.00 97.38 109 ASP A N 1
ATOM 841 C CA . ASP A 1 109 ? -13.458 -8.939 -1.259 1.00 97.38 109 ASP A CA 1
ATOM 842 C C . ASP A 1 109 ? -12.572 -7.766 -0.837 1.00 97.38 109 ASP A C 1
ATOM 844 O O . ASP A 1 109 ? -11.355 -7.912 -0.733 1.00 97.38 109 ASP A O 1
ATOM 848 N N . VAL A 1 110 ? -13.180 -6.617 -0.528 1.00 96.06 110 VAL A N 1
ATOM 849 C CA . VAL A 1 110 ? -12.460 -5.424 -0.061 1.00 96.06 110 VAL A CA 1
ATOM 850 C C . VAL A 1 110 ? -11.775 -5.692 1.278 1.00 96.06 110 VAL A C 1
ATOM 852 O O . VAL A 1 110 ? -10.591 -5.396 1.421 1.00 96.06 110 VAL A O 1
ATOM 855 N N . ILE A 1 111 ? -12.480 -6.287 2.244 1.00 97.44 111 ILE A N 1
ATOM 856 C CA . ILE A 1 111 ? -11.918 -6.642 3.556 1.00 97.44 111 ILE A CA 1
ATOM 857 C C . ILE A 1 111 ? -10.730 -7.590 3.384 1.00 97.44 111 ILE A C 1
ATOM 859 O O . ILE A 1 111 ? -9.654 -7.329 3.922 1.00 97.44 111 ILE A O 1
ATOM 863 N N . ASN A 1 112 ? -10.900 -8.650 2.590 1.00 95.94 112 ASN A N 1
ATOM 864 C CA . ASN A 1 112 ? -9.844 -9.626 2.336 1.00 95.94 112 ASN A CA 1
ATOM 865 C C . ASN A 1 112 ? -8.631 -8.987 1.654 1.00 95.94 112 ASN A C 1
ATOM 867 O O . ASN A 1 112 ? -7.496 -9.273 2.036 1.00 95.94 112 ASN A O 1
ATOM 871 N N . ALA A 1 113 ? -8.849 -8.112 0.670 1.00 94.44 113 ALA A N 1
ATOM 872 C CA . ALA A 1 113 ? -7.778 -7.414 -0.032 1.00 94.44 113 ALA A CA 1
ATOM 873 C C . ALA A 1 113 ? -6.995 -6.486 0.908 1.00 94.44 113 ALA A C 1
ATOM 875 O O . ALA A 1 113 ? -5.764 -6.541 0.936 1.00 94.44 113 ALA A O 1
ATOM 876 N N . VAL A 1 114 ? -7.699 -5.684 1.715 1.00 94.50 114 VAL A N 1
ATOM 877 C CA . VAL A 1 114 ? -7.073 -4.784 2.692 1.00 94.50 114 VAL A CA 1
ATOM 878 C C . VAL A 1 114 ? -6.286 -5.591 3.718 1.00 94.50 114 VAL A C 1
ATOM 880 O O . VAL A 1 114 ? -5.103 -5.341 3.901 1.00 94.50 114 VAL A O 1
ATOM 883 N N . GLN A 1 115 ? -6.877 -6.608 4.341 1.00 94.38 115 GLN A N 1
ATOM 884 C CA . GLN A 1 115 ? -6.167 -7.417 5.334 1.00 94.38 115 GLN A CA 1
ATOM 885 C C . GLN A 1 115 ? -4.963 -8.150 4.734 1.00 94.38 115 GLN A C 1
ATOM 887 O O . GLN A 1 115 ? -3.898 -8.174 5.350 1.00 94.38 115 GLN A O 1
ATOM 892 N N . SER A 1 116 ? -5.090 -8.677 3.513 1.00 92.31 116 SER A N 1
ATOM 893 C CA . SER A 1 116 ? -3.977 -9.329 2.815 1.00 92.31 116 SER A CA 1
ATOM 894 C C . SER A 1 116 ? -2.804 -8.376 2.604 1.00 92.31 116 SER A C 1
ATOM 896 O O . SER A 1 116 ? -1.666 -8.770 2.839 1.00 92.31 116 SER A O 1
ATOM 898 N N . PHE A 1 117 ? -3.056 -7.114 2.248 1.00 89.75 117 PHE A N 1
ATOM 899 C CA . PHE A 1 117 ? -2.004 -6.107 2.073 1.00 89.75 117 PHE A CA 1
ATOM 900 C C . PHE A 1 117 ? -1.161 -5.885 3.343 1.00 89.75 117 PHE A C 1
ATOM 902 O O . PHE A 1 117 ? 0.049 -5.684 3.259 1.00 89.75 117 PHE A O 1
ATOM 909 N N . PHE A 1 118 ? -1.769 -5.971 4.529 1.00 89.06 118 PHE A N 1
ATOM 910 C CA . PHE A 1 118 ? -1.067 -5.770 5.803 1.00 89.06 118 PHE A CA 1
ATOM 911 C C . PHE A 1 118 ? -0.284 -7.008 6.277 1.00 89.06 118 PHE A C 1
ATOM 913 O O . PHE A 1 118 ? 0.544 -6.898 7.195 1.00 89.06 118 PHE A O 1
ATOM 920 N N . LEU A 1 119 ? -0.484 -8.174 5.648 1.00 86.94 119 LEU A N 1
ATOM 921 C CA . LEU A 1 119 ? 0.260 -9.394 5.963 1.00 86.94 119 LEU A CA 1
ATOM 922 C C . LEU A 1 119 ? 1.704 -9.340 5.428 1.00 86.94 119 LEU A C 1
ATOM 924 O O . LEU A 1 119 ? 1.951 -8.793 4.353 1.00 86.94 119 LEU A O 1
ATOM 928 N N . PRO A 1 120 ? 2.677 -9.969 6.121 1.00 75.75 120 PRO A N 1
ATOM 929 C CA . PRO A 1 120 ? 4.097 -9.885 5.765 1.00 75.75 120 PRO A CA 1
ATOM 930 C C . PRO A 1 120 ? 4.437 -10.309 4.330 1.00 75.75 120 PRO A C 1
ATOM 932 O O . PRO A 1 120 ? 5.354 -9.753 3.742 1.00 75.75 120 PRO A O 1
ATOM 935 N N . ALA A 1 121 ? 3.696 -11.263 3.756 1.00 66.56 121 ALA A N 1
ATOM 936 C CA . ALA A 1 121 ? 3.936 -11.768 2.401 1.00 66.56 121 ALA A CA 1
ATOM 937 C C . ALA A 1 121 ? 3.646 -10.739 1.289 1.00 66.56 121 ALA A C 1
ATOM 939 O O . ALA A 1 121 ? 4.124 -10.910 0.171 1.00 66.56 121 ALA A O 1
ATOM 940 N N . TYR A 1 122 ? 2.877 -9.689 1.595 1.00 59.25 122 TYR A N 1
ATOM 941 C CA . TYR A 1 122 ? 2.468 -8.651 0.644 1.00 59.25 122 TYR A CA 1
ATOM 942 C C . TYR A 1 122 ? 3.034 -7.268 0.989 1.00 59.25 122 TYR A C 1
ATOM 944 O O . TYR A 1 122 ? 2.807 -6.311 0.249 1.00 59.25 122 TYR A O 1
ATOM 952 N N . ARG A 1 123 ? 3.816 -7.157 2.074 1.00 60.00 123 ARG A N 1
ATOM 953 C CA . ARG A 1 123 ? 4.619 -5.962 2.343 1.00 60.00 123 ARG A CA 1
ATOM 954 C C . ARG A 1 123 ? 5.755 -5.943 1.327 1.00 60.00 123 ARG A C 1
ATOM 956 O O . ARG A 1 123 ? 6.649 -6.781 1.387 1.00 60.00 123 ARG A O 1
ATOM 963 N N . LEU A 1 124 ? 5.693 -5.013 0.377 1.00 45.88 124 LEU A N 1
ATOM 964 C CA . LEU A 1 124 ? 6.828 -4.709 -0.488 1.00 45.88 124 LEU A CA 1
ATOM 965 C C . LEU A 1 124 ? 7.967 -4.229 0.424 1.00 45.88 124 LEU A C 1
ATOM 967 O O . LEU A 1 124 ? 7.871 -3.150 1.008 1.00 45.88 124 LEU A O 1
ATOM 971 N N . VAL A 1 125 ? 8.967 -5.091 0.621 1.00 41.50 125 VAL A N 1
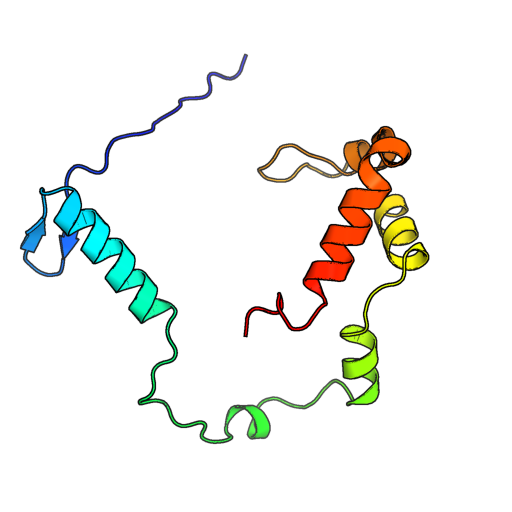ATOM 972 C CA . VAL A 1 125 ? 10.220 -4.776 1.324 1.00 41.50 125 VAL A CA 1
ATOM 973 C C . VAL A 1 125 ? 11.139 -4.010 0.385 1.00 41.50 125 VAL A C 1
ATOM 975 O O . VAL A 1 125 ? 11.227 -4.422 -0.793 1.00 41.50 125 VAL A O 1
#

pLDDT: mean 86.11, std 13.55, range [36.38, 98.0]

Foldseek 3Di:
DDDDPPPPDDPQWDDDPPDIDRDPVVVVVVVCVVVCVVPDDDPVDDPPCVCVVPPDDPADPVRVCVVLDQDDLCRQVVVLVPADQPPQDDPVRDGSVVCVVCVVPCSVVSSCVSRVCSDPVNPPD